Protein AF-A0A970DJJ6-F1 (afdb_monomer)

Mean predicted aligned error: 8.6 Å

Solvent-accessible surface area (backbone atoms only — not comparable to full-atom values): 6216 Å² total; per-residue (Å²): 131,84,87,40,33,75,49,74,44,68,36,79,90,76,76,37,79,66,26,71,38,81,35,88,53,70,56,72,82,46,77,48,68,36,94,90,65,44,40,40,38,39,33,30,96,67,28,27,37,41,35,34,37,37,90,88,71,60,46,51,76,73,44,80,46,81,39,87,53,70,59,82,42,75,48,66,47,90,88,67,65,27,38,40,37,34,38,96,54,37,38,37,40,36,40,65,92,80,50,75,46,80,47,75,109

Nearest PDB structures (foldseek):
  7mu2-assembly1_A  TM=6.324E-01  e=2.212E-02  Homo sapiens
  7mu2-assembly2_C  TM=6.213E-01  e=3.402E-02  Homo sapiens
  7v2y-assembly1_C  TM=6.050E-01  e=2.009E-01  Saccharomyces cerevisiae S288C
  6bm0-assembly1_A  TM=4.477E-01  e=2.031E+00  Homo sapiens
  6ptj-assembly1_F  TM=5.709E-01  e=5.071E+00  Saccharomyces cerevisiae S288C

Structure (mmCIF, N/CA/C/O backbone):
data_AF-A0A970DJJ6-F1
#
_entry.id   AF-A0A970DJJ6-F1
#
loop_
_atom_site.group_PDB
_atom_site.id
_atom_site.type_symbol
_atom_site.label_atom_id
_atom_site.label_alt_id
_atom_site.label_comp_id
_atom_site.label_asym_id
_atom_site.label_entity_id
_atom_site.label_seq_id
_atom_site.pdbx_PDB_ins_code
_atom_site.Cartn_x
_atom_site.Cartn_y
_atom_site.Cartn_z
_atom_site.occupancy
_atom_site.B_iso_or_equiv
_atom_site.auth_seq_id
_atom_site.auth_comp_id
_atom_site.auth_asym_id
_atom_site.auth_atom_id
_atom_site.pdbx_PDB_model_num
ATOM 1 N N . MET A 1 1 ? 14.378 13.723 7.315 1.00 48.81 1 MET A N 1
ATOM 2 C CA . MET A 1 1 ? 13.513 12.608 7.746 1.00 48.81 1 MET A CA 1
ATOM 3 C C . MET A 1 1 ? 14.420 11.420 7.947 1.00 48.81 1 MET A C 1
ATOM 5 O O . MET A 1 1 ? 15.207 11.136 7.055 1.00 48.81 1 MET A O 1
ATOM 9 N N . GLU A 1 2 ? 14.409 10.844 9.142 1.00 50.78 2 GLU A N 1
ATOM 10 C CA . GLU A 1 2 ? 15.210 9.662 9.459 1.00 50.78 2 GLU A CA 1
ATOM 11 C C . GLU A 1 2 ? 14.624 8.468 8.693 1.00 50.78 2 GLU A C 1
ATOM 13 O O . GLU A 1 2 ? 13.406 8.310 8.628 1.00 50.78 2 GLU A O 1
ATOM 18 N N . GLU A 1 3 ? 15.479 7.711 8.014 1.00 55.53 3 GLU A N 1
ATOM 19 C CA . GLU A 1 3 ? 15.101 6.582 7.164 1.00 55.53 3 GLU A CA 1
ATOM 20 C C . GLU A 1 3 ? 14.821 5.372 8.060 1.00 55.53 3 GLU A C 1
ATOM 22 O O . GLU A 1 3 ? 15.715 4.943 8.788 1.00 55.53 3 GLU A O 1
ATOM 27 N N . VAL A 1 4 ? 13.583 4.859 8.062 1.00 68.25 4 VAL A N 1
ATOM 28 C CA . VAL A 1 4 ? 13.149 3.900 9.096 1.00 68.25 4 VAL A CA 1
ATOM 29 C C . VAL A 1 4 ? 12.865 2.489 8.568 1.00 68.25 4 VAL A C 1
ATOM 31 O O . VAL A 1 4 ? 12.910 1.543 9.349 1.00 68.25 4 VAL A O 1
ATOM 34 N N . GLY A 1 5 ? 12.661 2.305 7.258 1.00 69.75 5 GLY A N 1
ATOM 35 C CA . GLY A 1 5 ? 12.436 0.980 6.672 1.00 69.75 5 GLY A CA 1
ATOM 36 C C . GLY A 1 5 ? 12.768 0.883 5.184 1.00 69.75 5 GLY A C 1
ATOM 37 O O . GLY A 1 5 ? 12.937 1.890 4.492 1.00 69.75 5 GLY A O 1
ATOM 38 N N . LYS A 1 6 ? 12.872 -0.359 4.694 1.00 75.31 6 LYS A N 1
ATOM 39 C CA . LYS A 1 6 ? 13.142 -0.674 3.288 1.00 75.31 6 LYS A CA 1
ATOM 40 C C . LYS A 1 6 ? 12.225 -1.791 2.798 1.00 75.31 6 LYS A C 1
ATOM 42 O O . LYS A 1 6 ? 12.190 -2.860 3.402 1.00 75.31 6 LYS A O 1
ATOM 47 N N . PHE A 1 7 ? 11.549 -1.573 1.675 1.00 74.81 7 PHE A N 1
ATOM 48 C CA . PHE A 1 7 ? 10.829 -2.614 0.940 1.00 74.81 7 PHE A CA 1
ATOM 49 C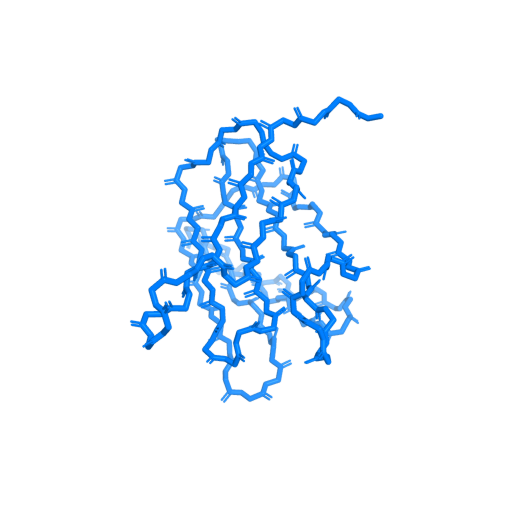 C . PHE A 1 7 ? 11.616 -2.985 -0.318 1.00 74.81 7 PHE A C 1
ATOM 51 O O . PHE A 1 7 ? 12.110 -2.107 -1.023 1.00 74.81 7 PHE A O 1
ATOM 58 N N . VAL A 1 8 ? 11.781 -4.278 -0.595 1.00 77.75 8 VAL A N 1
ATOM 59 C CA . VAL A 1 8 ? 12.609 -4.750 -1.712 1.00 77.75 8 VAL A CA 1
ATOM 60 C C . VAL A 1 8 ? 11.772 -5.617 -2.638 1.00 77.75 8 VAL A C 1
ATOM 62 O O . VAL A 1 8 ? 11.254 -6.647 -2.219 1.00 77.75 8 VAL A O 1
ATOM 65 N N . VAL A 1 9 ? 11.679 -5.210 -3.902 1.00 75.38 9 VAL A N 1
ATOM 66 C CA . VAL A 1 9 ? 11.082 -6.007 -4.976 1.00 75.38 9 VAL A CA 1
ATOM 67 C C . VAL A 1 9 ? 12.194 -6.761 -5.684 1.00 75.38 9 VAL A C 1
ATOM 69 O O . VAL A 1 9 ? 13.159 -6.158 -6.163 1.00 75.38 9 VAL A O 1
ATOM 72 N N . TRP A 1 10 ? 12.042 -8.076 -5.765 1.00 76.44 10 TRP A N 1
ATOM 73 C CA . TRP A 1 10 ? 12.944 -8.958 -6.491 1.00 76.44 10 TRP A CA 1
ATOM 74 C C . TRP A 1 10 ? 12.339 -9.300 -7.846 1.00 76.44 10 TRP A C 1
ATOM 76 O O . TRP A 1 10 ? 11.157 -9.623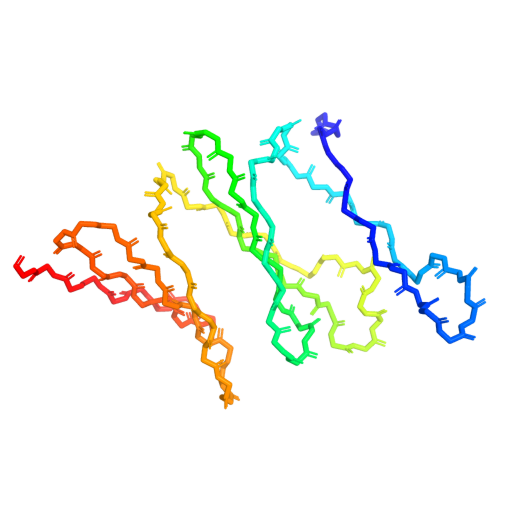 -7.946 1.00 76.44 10 TRP A O 1
ATOM 86 N N . ASP A 1 11 ? 13.157 -9.200 -8.882 1.00 76.69 11 ASP A N 1
ATOM 87 C CA . ASP A 1 11 ? 12.879 -9.809 -10.169 1.00 76.69 11 ASP A CA 1
ATOM 88 C C . ASP A 1 11 ? 13.329 -11.270 -10.096 1.00 76.69 11 ASP A C 1
ATOM 90 O O . ASP A 1 11 ? 14.519 -11.560 -9.960 1.00 76.69 11 ASP A O 1
ATOM 94 N N . LEU A 1 12 ? 12.350 -12.173 -10.129 1.00 80.50 12 LEU A N 1
ATOM 95 C CA . LEU A 1 12 ? 12.581 -13.610 -10.025 1.00 80.50 12 LEU A CA 1
ATOM 96 C C . LEU A 1 12 ? 13.158 -14.199 -11.317 1.00 80.50 12 LEU A C 1
ATOM 98 O O . LEU A 1 12 ? 13.826 -15.226 -11.252 1.00 80.50 12 LEU A O 1
ATOM 102 N N . ASP A 1 13 ? 12.936 -13.555 -12.466 1.00 83.31 13 ASP A N 1
ATOM 103 C CA . ASP A 1 13 ? 13.435 -14.034 -13.756 1.00 83.31 13 ASP A CA 1
ATOM 104 C C . ASP A 1 13 ? 14.923 -13.715 -13.922 1.00 83.31 13 ASP A C 1
ATOM 106 O O . ASP A 1 13 ? 15.683 -14.501 -14.489 1.00 83.31 13 ASP A O 1
ATOM 110 N N . SER A 1 14 ? 15.354 -12.555 -13.417 1.00 83.69 14 SER A N 1
ATOM 111 C CA . SER A 1 14 ? 16.751 -12.112 -13.501 1.00 83.69 14 SER A CA 1
ATOM 112 C C . SER A 1 14 ? 17.574 -12.347 -12.230 1.00 83.69 14 SER A C 1
ATOM 114 O O . SER A 1 14 ? 18.769 -12.042 -12.235 1.00 83.69 14 SER A O 1
ATOM 116 N N . ASP A 1 15 ? 16.958 -12.891 -11.173 1.00 82.62 15 ASP A N 1
ATOM 117 C CA . ASP A 1 15 ? 17.534 -13.092 -9.832 1.00 82.62 15 ASP A CA 1
ATOM 118 C C . ASP A 1 15 ? 18.235 -11.834 -9.295 1.00 82.62 15 ASP A C 1
ATOM 120 O O . ASP A 1 15 ? 19.354 -11.843 -8.773 1.00 82.62 15 ASP A O 1
ATOM 124 N N . ARG A 1 16 ? 17.593 -10.684 -9.505 1.00 78.50 16 ARG A N 1
ATOM 125 C CA . ARG A 1 16 ? 18.127 -9.380 -9.114 1.00 78.50 16 ARG A CA 1
ATOM 126 C C . ARG A 1 16 ? 17.096 -8.603 -8.336 1.00 78.50 16 ARG A C 1
ATOM 128 O O . ARG A 1 16 ? 15.896 -8.665 -8.586 1.00 78.50 16 ARG A O 1
ATOM 135 N N . ILE A 1 17 ? 17.589 -7.778 -7.420 1.00 76.25 17 ILE A N 1
ATOM 136 C CA . ILE A 1 17 ? 16.765 -6.731 -6.831 1.00 76.25 17 ILE A CA 1
ATOM 137 C C . ILE A 1 17 ? 16.355 -5.790 -7.960 1.00 76.25 17 ILE A C 1
ATOM 139 O O . ILE A 1 17 ? 17.201 -5.139 -8.573 1.00 76.25 17 ILE A O 1
ATOM 143 N N . ARG A 1 18 ? 15.051 -5.725 -8.213 1.00 69.50 18 ARG A N 1
ATOM 144 C CA . ARG A 1 18 ? 14.472 -4.800 -9.179 1.00 69.50 18 ARG A CA 1
ATOM 145 C C . ARG A 1 18 ? 14.410 -3.406 -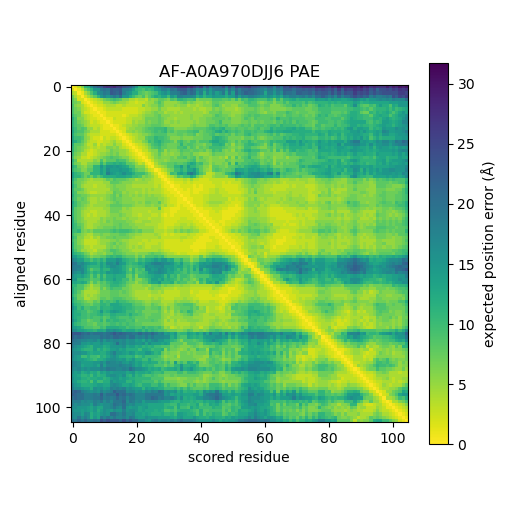8.580 1.00 69.50 18 ARG A C 1
ATOM 147 O O . ARG A 1 18 ? 14.772 -2.438 -9.236 1.00 69.50 18 ARG A O 1
ATOM 154 N N . VAL A 1 19 ? 13.938 -3.319 -7.333 1.00 70.50 19 VAL A N 1
ATOM 155 C CA . VAL A 1 19 ? 13.656 -2.048 -6.659 1.00 70.50 19 VAL A CA 1
ATOM 156 C C . VAL A 1 19 ? 13.900 -2.158 -5.161 1.00 70.50 19 VAL A C 1
ATOM 158 O O . VAL A 1 19 ? 13.525 -3.137 -4.520 1.00 70.50 19 VAL A O 1
ATOM 161 N N . ALA A 1 20 ? 14.499 -1.115 -4.600 1.00 67.94 20 ALA A N 1
ATOM 162 C CA . ALA A 1 20 ? 14.748 -0.940 -3.181 1.00 67.94 20 ALA A CA 1
ATOM 163 C C . ALA A 1 20 ? 14.113 0.379 -2.725 1.00 67.94 20 ALA A C 1
ATOM 165 O O . ALA A 1 20 ? 14.690 1.445 -2.905 1.00 67.94 20 ALA A O 1
ATOM 166 N N . ILE A 1 21 ? 12.936 0.292 -2.120 1.00 72.19 21 ILE A N 1
ATOM 167 C CA . ILE A 1 21 ? 12.128 1.442 -1.734 1.00 72.19 21 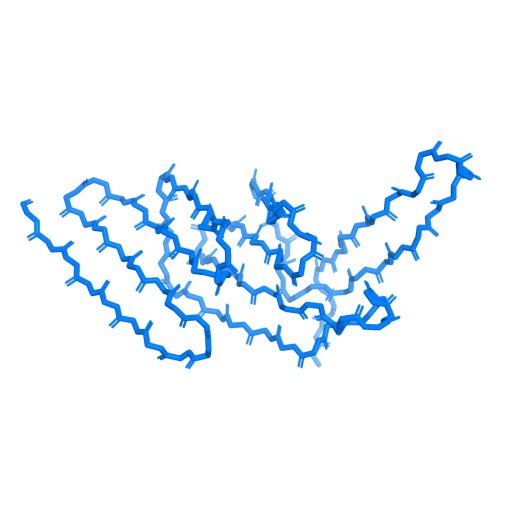ILE A CA 1
ATOM 168 C C . ILE A 1 21 ? 12.427 1.820 -0.296 1.00 72.19 21 ILE A C 1
ATOM 170 O O . ILE A 1 21 ? 12.359 0.973 0.596 1.00 72.19 21 ILE A O 1
ATOM 174 N N . LYS A 1 22 ? 12.685 3.102 -0.061 1.00 74.56 22 LYS A N 1
ATOM 175 C CA . LYS A 1 22 ? 12.774 3.664 1.286 1.00 74.56 22 LYS A CA 1
ATOM 176 C C . LYS A 1 22 ? 11.374 3.979 1.791 1.00 74.56 22 LYS A C 1
ATOM 178 O O . LYS A 1 22 ? 10.628 4.685 1.120 1.00 74.56 22 LYS A O 1
ATOM 183 N N . THR A 1 23 ? 11.022 3.472 2.965 1.00 71.75 23 THR A N 1
ATOM 184 C CA . THR A 1 23 ? 9.705 3.688 3.569 1.00 71.75 23 THR A CA 1
ATOM 185 C C . THR A 1 23 ? 9.828 4.448 4.879 1.00 71.75 23 THR A C 1
ATOM 187 O O . THR A 1 23 ? 10.782 4.280 5.641 1.00 71.75 23 THR A O 1
ATOM 190 N N . SER A 1 24 ? 8.809 5.249 5.173 1.00 72.19 24 SER A N 1
ATOM 191 C CA . SER A 1 24 ? 8.695 6.006 6.423 1.00 72.19 24 SER A CA 1
ATOM 192 C C . SER A 1 24 ? 8.310 5.137 7.636 1.00 72.19 24 SER A C 1
ATOM 194 O O . SER A 1 24 ? 8.287 5.634 8.762 1.00 72.19 24 SER A O 1
ATOM 196 N N . ALA A 1 25 ? 7.985 3.854 7.439 1.00 70.75 25 ALA A N 1
ATOM 197 C CA . ALA A 1 25 ? 7.621 2.930 8.513 1.00 70.75 25 ALA A CA 1
ATOM 198 C C . ALA A 1 25 ? 8.838 2.187 9.100 1.00 70.75 25 ALA A C 1
ATOM 200 O O . ALA A 1 25 ? 9.597 1.570 8.358 1.00 70.75 25 ALA A O 1
ATOM 201 N N . SER A 1 26 ? 8.974 2.198 10.434 1.00 69.31 26 SER A N 1
ATOM 202 C CA . SER A 1 26 ? 10.033 1.513 11.207 1.00 69.31 26 SER A CA 1
ATOM 203 C C . SER A 1 26 ? 9.859 0.008 11.338 1.00 69.31 26 SER A C 1
ATOM 205 O O . SER A 1 26 ? 10.832 -0.729 11.468 1.00 69.31 26 SER A O 1
ATOM 207 N N . SER A 1 27 ? 8.612 -0.440 11.451 1.00 69.44 27 SER A N 1
ATOM 208 C CA . SER A 1 27 ? 8.276 -1.814 11.798 1.00 69.44 27 SER A CA 1
ATOM 209 C C . SER A 1 27 ? 6.991 -2.205 11.092 1.00 69.44 27 SER A C 1
ATOM 211 O O . SER A 1 27 ? 5.938 -1.588 11.262 1.00 69.44 27 SER A O 1
ATOM 213 N N . THR A 1 28 ? 7.095 -3.224 10.250 1.00 67.00 28 THR A N 1
ATOM 214 C CA . THR A 1 28 ? 5.999 -3.651 9.387 1.00 67.00 28 THR A CA 1
ATOM 215 C C . THR A 1 28 ? 5.522 -5.001 9.869 1.00 67.00 28 THR A C 1
ATOM 217 O O . THR A 1 28 ? 6.309 -5.946 9.904 1.00 67.00 28 THR A O 1
ATOM 220 N N . SER A 1 29 ? 4.254 -5.102 10.240 1.00 71.62 29 SER A N 1
ATOM 221 C CA . SER A 1 29 ? 3.651 -6.397 10.536 1.00 71.62 29 SER A CA 1
ATOM 222 C C . SER A 1 29 ? 3.203 -7.094 9.256 1.00 71.62 29 SER A C 1
ATOM 224 O O . SER A 1 29 ? 3.255 -8.317 9.187 1.00 71.62 29 SER A O 1
ATOM 226 N N . GLU A 1 30 ? 2.788 -6.333 8.238 1.00 81.75 30 GLU A N 1
ATOM 227 C CA . GLU A 1 30 ? 2.235 -6.882 6.999 1.00 81.75 30 GLU A CA 1
ATOM 228 C C . GLU A 1 30 ? 2.482 -5.939 5.810 1.00 81.75 30 GLU A C 1
ATOM 230 O O . GLU A 1 30 ? 2.450 -4.713 5.957 1.00 81.75 30 GLU A O 1
ATOM 235 N N . ASN A 1 31 ? 2.696 -6.512 4.622 1.00 80.50 31 ASN A N 1
ATOM 236 C CA . ASN A 1 31 ? 2.840 -5.781 3.364 1.00 80.50 31 ASN A CA 1
ATOM 237 C C . ASN A 1 31 ? 1.975 -6.448 2.288 1.00 80.50 31 ASN A C 1
ATOM 239 O O . ASN A 1 31 ? 1.953 -7.674 2.193 1.00 80.50 31 ASN A O 1
ATOM 243 N N . TYR A 1 32 ? 1.301 -5.645 1.470 1.00 81.06 32 TYR A N 1
ATOM 244 C CA . TYR A 1 32 ? 0.424 -6.110 0.400 1.00 81.06 32 TYR A CA 1
ATOM 245 C C . TYR A 1 32 ? 0.691 -5.298 -0.863 1.00 81.06 32 TYR A C 1
ATOM 247 O O . TYR A 1 32 ? 0.729 -4.071 -0.808 1.00 81.06 32 TYR A O 1
ATOM 255 N N . ILE A 1 33 ? 0.859 -5.971 -1.999 1.00 79.31 33 ILE A N 1
ATOM 256 C CA . ILE A 1 33 ? 1.015 -5.324 -3.302 1.00 79.31 33 ILE A CA 1
ATOM 257 C C . ILE A 1 33 ? -0.252 -5.544 -4.130 1.00 79.31 33 ILE A C 1
ATOM 259 O O . ILE A 1 33 ? -0.826 -6.633 -4.132 1.00 79.31 33 ILE A O 1
ATOM 263 N N . SER A 1 34 ? -0.702 -4.490 -4.797 1.00 78.56 34 SER A N 1
ATOM 264 C CA . SER A 1 34 ? -1.748 -4.560 -5.824 1.00 78.56 34 SER A CA 1
ATOM 265 C C . SER A 1 34 ? -1.305 -5.448 -6.993 1.00 78.56 34 SER A C 1
ATOM 267 O O . SER A 1 34 ? -0.112 -5.579 -7.268 1.00 78.56 34 SER A O 1
ATOM 269 N N . ALA A 1 35 ? -2.253 -6.080 -7.690 1.00 76.56 35 ALA A N 1
ATOM 270 C CA . ALA A 1 35 ? -1.902 -7.046 -8.736 1.00 76.56 35 ALA A CA 1
ATOM 271 C C . ALA A 1 35 ? -1.326 -6.401 -10.009 1.00 76.56 35 ALA A C 1
ATOM 273 O O . ALA A 1 35 ? -0.599 -7.065 -10.742 1.00 76.56 35 ALA A O 1
ATOM 274 N N . ASP A 1 36 ? -1.603 -5.119 -10.264 1.00 75.25 36 ASP A N 1
ATOM 275 C CA . ASP A 1 36 ? -0.932 -4.345 -11.321 1.00 75.25 36 ASP A CA 1
ATOM 276 C C . ASP A 1 36 ? 0.507 -3.934 -10.935 1.00 75.25 36 ASP A C 1
ATOM 278 O O . ASP A 1 36 ? 1.333 -3.612 -11.802 1.00 75.25 36 ASP A O 1
ATOM 282 N N . GLY A 1 37 ? 0.833 -4.012 -9.641 1.00 76.25 37 GLY A N 1
ATOM 283 C CA . GLY A 1 37 ? 2.113 -3.637 -9.059 1.00 76.25 37 GLY A CA 1
ATOM 284 C C . GLY A 1 37 ? 2.312 -2.129 -8.900 1.00 76.25 37 GLY A C 1
ATOM 285 O O . GLY A 1 37 ? 3.463 -1.712 -8.790 1.00 76.25 37 GLY A O 1
ATOM 286 N N . ILE A 1 38 ? 1.244 -1.319 -8.924 1.00 78.12 38 ILE A N 1
ATOM 287 C CA . ILE A 1 38 ? 1.304 0.156 -8.841 1.00 78.12 38 ILE A CA 1
ATOM 288 C C . ILE A 1 38 ? 1.183 0.656 -7.398 1.00 78.12 38 ILE A C 1
ATOM 290 O O . ILE A 1 38 ? 1.777 1.668 -7.033 1.00 78.12 38 ILE A O 1
ATOM 294 N N . TYR A 1 39 ? 0.488 -0.085 -6.543 1.00 79.62 39 TYR A N 1
ATOM 295 C CA . TYR A 1 39 ? 0.295 0.259 -5.137 1.00 79.62 39 TYR A CA 1
ATOM 296 C C . TYR A 1 39 ? 0.919 -0.764 -4.191 1.00 79.62 39 TYR A C 1
ATOM 298 O O . TYR A 1 39 ? 0.694 -1.971 -4.328 1.00 79.62 39 TYR A O 1
ATOM 306 N N . LEU A 1 40 ? 1.639 -0.261 -3.187 1.00 80.75 40 LEU A N 1
ATOM 307 C CA . LEU A 1 40 ? 2.111 -1.006 -2.023 1.00 80.75 40 LEU A CA 1
ATOM 308 C C . LEU A 1 40 ? 1.392 -0.489 -0.778 1.00 80.75 40 LEU A C 1
ATOM 310 O O . LEU A 1 40 ? 1.451 0.692 -0.447 1.00 80.75 40 LEU A O 1
ATOM 314 N N . TYR A 1 41 ? 0.749 -1.389 -0.051 1.00 82.25 41 TYR A N 1
ATOM 315 C CA . TYR A 1 41 ? 0.217 -1.119 1.271 1.00 82.25 41 TYR A CA 1
ATOM 316 C C . TYR A 1 41 ? 1.106 -1.743 2.335 1.00 82.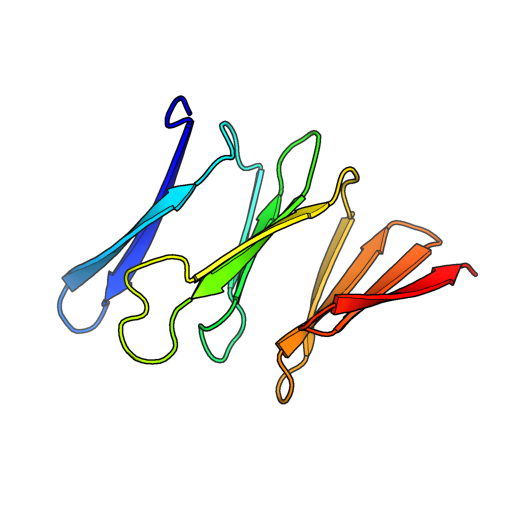25 41 TYR A C 1
ATOM 318 O O . TYR A 1 41 ? 1.495 -2.908 2.250 1.00 82.25 41 TYR A O 1
ATOM 326 N N . GLN A 1 42 ? 1.370 -0.969 3.375 1.00 82.50 42 GLN A N 1
ATOM 327 C CA . GLN A 1 42 ? 2.198 -1.369 4.492 1.00 82.50 42 GLN A CA 1
ATOM 328 C C . GLN A 1 42 ? 1.479 -1.075 5.799 1.00 82.50 42 GLN A C 1
ATOM 330 O O . GLN A 1 42 ? 1.027 0.044 6.052 1.00 82.50 42 GLN A O 1
ATOM 335 N N . LYS A 1 43 ? 1.391 -2.088 6.657 1.00 82.81 43 LYS A N 1
ATOM 336 C CA . LYS A 1 43 ? 0.773 -1.978 7.973 1.00 82.81 43 LYS A CA 1
ATOM 337 C C . LYS A 1 43 ? 1.830 -2.023 9.064 1.00 82.81 43 LYS A C 1
ATOM 339 O O . LYS A 1 43 ? 2.710 -2.882 9.078 1.00 82.81 43 LYS A O 1
ATOM 344 N N . THR A 1 44 ? 1.699 -1.089 9.993 1.00 81.62 44 THR A N 1
ATOM 345 C CA . THR A 1 44 ? 2.448 -1.032 11.249 1.00 81.62 44 THR A CA 1
ATOM 346 C C . THR A 1 44 ? 1.480 -1.246 12.412 1.00 81.62 44 THR A C 1
ATOM 348 O O . THR A 1 44 ? 0.263 -1.280 12.225 1.00 81.62 44 THR A O 1
ATOM 351 N N . GLU A 1 45 ? 1.996 -1.322 13.636 1.00 80.00 45 GLU A N 1
ATOM 352 C CA . GLU A 1 45 ? 1.156 -1.403 14.839 1.00 80.00 45 GLU A CA 1
ATOM 353 C C . GLU A 1 45 ? 0.255 -0.172 15.038 1.00 80.00 45 GLU A C 1
ATOM 355 O O . GLU A 1 45 ? -0.793 -0.269 15.672 1.00 80.00 45 GLU A O 1
ATOM 360 N N . LYS A 1 46 ? 0.657 0.995 14.513 1.00 80.38 46 LYS A N 1
ATOM 361 C CA . LYS A 1 46 ? 0.027 2.292 14.825 1.00 80.38 46 LYS A CA 1
ATOM 362 C C . LYS A 1 46 ? -0.644 2.969 13.636 1.00 80.38 46 LYS A C 1
ATOM 364 O O . LYS A 1 46 ? -1.429 3.891 13.826 1.00 80.38 46 LYS A O 1
ATOM 369 N N . ALA A 1 47 ? -0.290 2.579 12.421 1.00 82.94 47 ALA A N 1
ATOM 370 C CA . ALA A 1 47 ? -0.738 3.233 11.202 1.00 82.94 47 ALA A CA 1
ATOM 371 C C . ALA A 1 47 ? -0.588 2.310 9.998 1.00 82.94 47 ALA A C 1
ATOM 373 O O . ALA A 1 47 ? 0.177 1.340 10.021 1.00 82.94 47 ALA A O 1
ATOM 374 N N . CYS A 1 48 ? -1.266 2.679 8.923 1.00 83.44 48 CYS A N 1
ATOM 375 C CA . CYS A 1 48 ? -1.072 2.078 7.618 1.00 83.44 48 CYS A CA 1
ATOM 376 C C . CYS A 1 48 ? -0.568 3.122 6.629 1.00 83.44 48 CYS A C 1
ATOM 378 O O . CYS A 1 48 ? -0.825 4.316 6.780 1.00 83.44 48 CYS A O 1
ATOM 380 N N . TYR A 1 49 ? 0.151 2.662 5.622 1.00 82.00 49 TYR A N 1
ATOM 381 C CA . TYR A 1 49 ? 0.755 3.487 4.595 1.00 82.00 49 TYR A CA 1
ATOM 382 C C . TYR A 1 49 ? 0.378 2.910 3.240 1.00 82.00 49 TYR A C 1
ATOM 384 O O . TYR A 1 49 ? 0.462 1.701 3.041 1.00 82.00 49 TYR A O 1
ATOM 392 N N . ILE A 1 50 ? -0.062 3.774 2.332 1.00 81.12 50 ILE A N 1
ATOM 393 C CA . ILE A 1 50 ? -0.236 3.445 0.920 1.00 81.12 50 ILE A CA 1
ATOM 394 C C . ILE A 1 50 ? 0.821 4.211 0.147 1.00 81.12 50 ILE A C 1
ATOM 396 O O . ILE A 1 50 ? 0.963 5.426 0.297 1.00 81.12 50 ILE A O 1
ATOM 400 N N . TYR A 1 51 ? 1.536 3.474 -0.678 1.00 80.38 51 TYR A N 1
ATOM 401 C CA . TYR A 1 51 ? 2.603 3.936 -1.531 1.00 80.38 51 TYR A CA 1
ATOM 402 C C . TYR A 1 51 ? 2.189 3.724 -2.982 1.00 80.38 51 TYR A C 1
ATOM 404 O O . TYR A 1 51 ? 1.723 2.640 -3.329 1.00 80.38 51 TYR A O 1
ATOM 412 N N . GLU A 1 52 ? 2.351 4.752 -3.806 1.00 79.31 52 GLU A N 1
ATOM 413 C CA . GLU A 1 52 ? 2.155 4.680 -5.253 1.00 79.31 52 GLU A CA 1
ATOM 414 C C . GLU A 1 52 ? 3.521 4.666 -5.944 1.00 79.31 52 GLU A C 1
ATOM 416 O O . GLU A 1 52 ? 4.406 5.468 -5.630 1.00 79.31 52 GLU A O 1
ATOM 421 N N . PHE A 1 53 ? 3.688 3.730 -6.869 1.00 74.94 53 PHE A N 1
ATOM 422 C CA . PHE A 1 53 ? 4.844 3.630 -7.741 1.00 74.94 53 PHE A CA 1
ATOM 423 C C . PHE A 1 53 ? 4.662 4.517 -8.966 1.00 74.94 53 PHE A C 1
ATOM 425 O O . PHE A 1 53 ? 3.572 4.597 -9.530 1.00 74.94 53 PHE A O 1
ATOM 432 N N . GLU A 1 54 ? 5.744 5.130 -9.444 1.00 69.88 54 GLU A N 1
ATOM 433 C CA . GLU A 1 54 ? 5.728 5.686 -10.797 1.00 69.88 54 GLU A CA 1
ATOM 434 C C . GLU A 1 54 ? 5.556 4.555 -11.822 1.00 69.88 54 GLU A C 1
ATOM 436 O O . GLU A 1 54 ? 6.358 3.617 -11.858 1.00 69.88 54 GLU A O 1
ATOM 44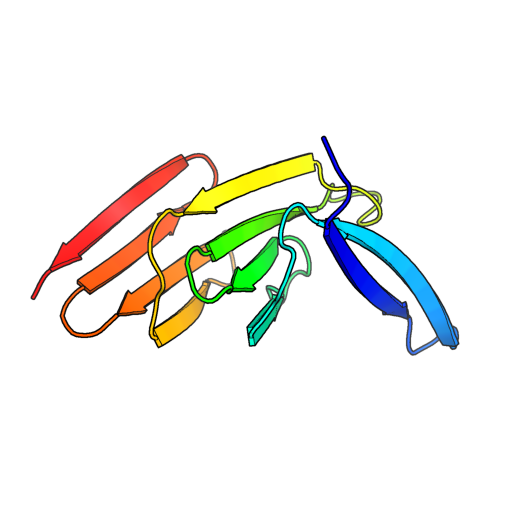1 N N . GLU A 1 55 ? 4.531 4.656 -12.676 1.00 63.34 55 GLU A N 1
ATOM 442 C CA . GLU A 1 55 ? 4.155 3.618 -13.652 1.00 63.34 55 GLU A CA 1
ATOM 443 C C . GLU A 1 55 ? 5.337 3.137 -14.511 1.00 63.34 55 GLU A C 1
ATOM 445 O O . GLU A 1 55 ? 5.440 1.947 -14.818 1.00 63.34 55 GLU A O 1
ATOM 450 N N . ASN A 1 56 ? 6.252 4.050 -14.859 1.00 56.34 56 ASN A N 1
ATOM 451 C CA . ASN A 1 56 ? 7.316 3.809 -15.835 1.00 56.34 56 ASN A CA 1
ATOM 452 C C . ASN A 1 56 ? 8.624 3.273 -15.251 1.00 56.34 56 ASN A C 1
ATOM 454 O O . ASN A 1 56 ? 9.391 2.635 -15.970 1.00 56.34 56 ASN A O 1
ATOM 458 N N . THR A 1 57 ? 8.909 3.525 -13.977 1.00 60.84 57 THR A N 1
ATOM 459 C CA . THR A 1 57 ? 10.185 3.124 -13.367 1.00 60.84 57 THR A CA 1
ATOM 460 C C . THR A 1 57 ? 9.974 2.070 -12.292 1.00 60.84 57 THR A C 1
ATOM 462 O O . THR A 1 57 ? 10.844 1.221 -12.092 1.00 60.84 57 THR A O 1
ATOM 465 N N . ARG A 1 58 ? 8.813 2.097 -11.614 1.00 65.12 58 ARG A N 1
ATOM 466 C CA . ARG A 1 58 ? 8.478 1.319 -10.410 1.00 65.12 58 ARG A CA 1
ATOM 467 C C . ARG A 1 58 ? 9.569 1.350 -9.333 1.00 65.12 58 ARG A C 1
ATOM 469 O O . ARG A 1 58 ? 9.478 0.593 -8.377 1.00 65.12 58 ARG A O 1
ATOM 476 N N . SER A 1 59 ? 10.589 2.196 -9.487 1.00 58.44 59 SER A N 1
ATOM 477 C CA . SER A 1 59 ? 11.815 2.214 -8.694 1.00 58.44 59 SER A CA 1
ATOM 478 C C . SER A 1 59 ? 11.759 3.226 -7.566 1.00 58.44 59 SER A C 1
ATOM 480 O O . SER A 1 59 ? 12.449 3.055 -6.564 1.00 58.44 59 SER A O 1
ATOM 482 N N . ASP A 1 60 ? 10.908 4.235 -7.729 1.00 64.00 60 ASP A N 1
ATOM 483 C CA . ASP A 1 60 ? 10.721 5.329 -6.795 1.00 64.00 60 ASP A CA 1
ATOM 484 C C . ASP A 1 60 ? 9.244 5.486 -6.429 1.00 64.00 60 ASP A C 1
ATOM 486 O O . ASP A 1 60 ? 8.333 5.142 -7.192 1.00 64.00 60 ASP A O 1
ATOM 490 N N . LEU A 1 61 ? 9.026 5.994 -5.217 1.00 66.19 61 LEU A N 1
ATOM 491 C CA . LEU A 1 61 ? 7.703 6.349 -4.727 1.00 66.19 61 LEU A CA 1
ATOM 492 C C . LEU A 1 61 ? 7.307 7.694 -5.308 1.00 66.19 61 LEU A C 1
ATOM 494 O O . LEU A 1 61 ? 7.950 8.704 -5.020 1.00 66.19 61 LEU A O 1
ATOM 498 N N . SER A 1 62 ? 6.212 7.721 -6.057 1.00 67.38 62 SER A N 1
ATOM 499 C CA . SER A 1 62 ? 5.630 8.980 -6.507 1.00 67.38 62 SER A CA 1
ATOM 500 C C . SER A 1 62 ? 4.891 9.663 -5.356 1.00 67.38 62 SER A C 1
ATOM 502 O O . SER A 1 62 ? 4.919 10.891 -5.237 1.00 67.38 62 SER A O 1
ATOM 504 N N . ARG A 1 63 ? 4.218 8.878 -4.496 1.00 74.56 63 ARG A N 1
ATOM 505 C CA . ARG A 1 63 ? 3.364 9.381 -3.411 1.00 74.56 63 ARG A CA 1
ATOM 506 C C . ARG A 1 63 ? 3.290 8.427 -2.218 1.00 74.56 63 ARG A C 1
ATOM 508 O O . ARG A 1 63 ? 3.231 7.210 -2.369 1.00 74.56 63 ARG A O 1
ATOM 515 N N . GLU A 1 64 ? 3.212 9.011 -1.021 1.00 81.19 64 GLU A N 1
ATOM 516 C CA . GLU A 1 64 ? 2.937 8.327 0.249 1.00 81.19 64 GLU A CA 1
ATOM 517 C C . GLU A 1 64 ? 1.661 8.910 0.879 1.00 81.19 64 GLU A C 1
ATOM 519 O O . GLU A 1 64 ? 1.518 10.129 1.005 1.00 81.19 64 GLU A O 1
ATOM 524 N N . ARG A 1 65 ? 0.748 8.045 1.334 1.00 79.81 65 ARG A N 1
ATOM 525 C CA . ARG A 1 65 ? -0.404 8.417 2.167 1.00 79.81 65 ARG A CA 1
ATOM 526 C C . ARG A 1 65 ? -0.384 7.628 3.469 1.00 79.81 65 ARG A C 1
ATOM 528 O O . ARG A 1 65 ? -0.546 6.410 3.465 1.00 79.81 65 ARG A O 1
ATOM 535 N N . LYS A 1 66 ? -0.276 8.340 4.592 1.00 83.75 66 LYS A N 1
ATOM 536 C CA . LYS A 1 66 ? -0.447 7.771 5.932 1.00 83.75 66 LYS A CA 1
ATOM 537 C C . LYS A 1 66 ? -1.924 7.743 6.322 1.00 83.75 66 LYS A C 1
ATOM 539 O O . LYS A 1 66 ? -2.617 8.754 6.230 1.00 83.75 66 LYS A O 1
ATOM 544 N N . ILE A 1 67 ? -2.374 6.604 6.827 1.00 80.19 67 ILE A N 1
ATOM 545 C CA . ILE A 1 67 ? -3.700 6.392 7.402 1.00 80.19 67 ILE A CA 1
ATOM 546 C C . ILE A 1 67 ? -3.502 6.162 8.906 1.00 80.19 67 ILE A C 1
ATOM 548 O O . ILE A 1 67 ? -2.847 5.189 9.289 1.00 80.19 67 ILE A O 1
ATOM 552 N N . PRO A 1 68 ? -4.008 7.050 9.781 1.00 79.94 68 PRO A N 1
ATOM 553 C CA . PRO A 1 68 ? -3.671 7.054 11.207 1.00 79.94 68 PRO A CA 1
ATOM 554 C C . PRO A 1 68 ? -4.390 5.969 12.030 1.00 79.94 68 PRO A C 1
ATOM 556 O O . PRO A 1 68 ? -4.473 6.084 13.250 1.00 79.94 68 PRO A O 1
ATOM 559 N N . TYR A 1 69 ? -4.897 4.920 11.380 1.00 77.75 69 TYR A N 1
ATOM 560 C CA . TYR A 1 69 ? -5.585 3.795 12.005 1.00 77.75 69 TYR A CA 1
ATOM 561 C C . TYR A 1 69 ? -5.212 2.494 11.295 1.00 77.75 69 TYR A C 1
ATOM 563 O O . TYR A 1 69 ? -4.822 2.509 10.125 1.00 77.75 69 TYR A O 1
ATOM 571 N N . THR A 1 70 ? -5.340 1.375 12.005 1.00 75.81 70 THR A N 1
ATOM 572 C CA . THR A 1 70 ? -5.044 0.041 11.479 1.00 75.81 70 THR A CA 1
ATOM 573 C C . THR A 1 70 ? -6.315 -0.710 11.098 1.00 75.81 70 THR A C 1
ATOM 575 O O . THR A 1 70 ? -7.376 -0.539 11.702 1.00 75.81 70 THR A O 1
ATOM 578 N N . PHE A 1 71 ? -6.196 -1.568 10.086 1.00 77.69 71 PHE A N 1
ATOM 579 C CA . PHE A 1 71 ? -7.284 -2.414 9.601 1.00 77.69 71 PHE A CA 1
ATOM 580 C C . PHE A 1 71 ? -6.923 -3.885 9.773 1.00 77.69 71 PHE A C 1
ATOM 582 O O . PHE A 1 71 ? -5.748 -4.264 9.718 1.00 77.69 71 PHE A O 1
ATOM 589 N N . SER A 1 72 ? -7.927 -4.723 10.022 1.00 79.12 72 SER A N 1
ATOM 590 C CA . SER A 1 72 ? -7.735 -6.170 10.142 1.00 79.12 72 SER A CA 1
ATOM 591 C C . SER A 1 72 ? -7.608 -6.854 8.783 1.00 79.12 72 SER A C 1
ATOM 593 O O . SER A 1 72 ? -7.064 -7.947 8.718 1.00 79.12 72 SER A O 1
ATOM 595 N N . SER A 1 73 ? -8.114 -6.236 7.714 1.00 77.88 73 SER A N 1
ATOM 596 C CA . SER A 1 73 ? -8.075 -6.793 6.364 1.00 77.88 73 SER A CA 1
ATOM 597 C C . SER A 1 73 ? -7.960 -5.695 5.306 1.00 77.88 73 SER A C 1
ATOM 599 O O . SER A 1 73 ? -8.429 -4.570 5.509 1.00 7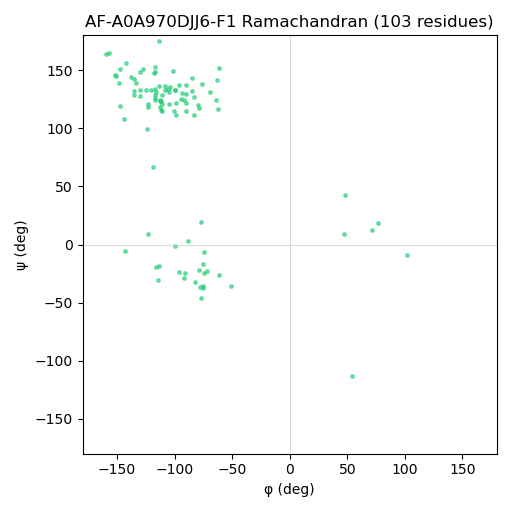7.88 73 SER A O 1
ATOM 601 N N . ILE A 1 74 ? -7.331 -6.047 4.187 1.00 78.19 74 ILE A N 1
ATOM 602 C CA . ILE A 1 74 ? -7.159 -5.217 2.998 1.00 78.19 74 ILE A CA 1
ATOM 603 C C . ILE A 1 74 ? -7.454 -6.040 1.742 1.00 78.19 74 ILE A C 1
ATOM 605 O O . ILE A 1 74 ? -7.071 -7.206 1.655 1.00 78.19 74 ILE A O 1
ATOM 609 N N . ALA A 1 75 ? -8.085 -5.408 0.757 1.00 79.62 75 ALA A N 1
ATOM 610 C CA . ALA A 1 75 ? -8.170 -5.899 -0.611 1.00 79.62 75 ALA A CA 1
ATOM 611 C C . ALA A 1 75 ? -7.949 -4.746 -1.599 1.00 79.62 75 ALA A C 1
ATOM 613 O O . ALA A 1 75 ? -8.386 -3.623 -1.355 1.00 79.62 75 ALA A O 1
ATOM 614 N N . PHE A 1 76 ? -7.283 -5.023 -2.716 1.00 74.31 76 PHE A N 1
ATOM 615 C CA . PHE A 1 76 ? -7.173 -4.087 -3.834 1.00 74.31 76 PHE A CA 1
ATOM 616 C C . PHE A 1 76 ? -8.247 -4.412 -4.875 1.00 74.31 76 PHE A C 1
ATOM 618 O O . PHE A 1 76 ? -8.458 -5.587 -5.180 1.00 74.31 76 PHE A O 1
ATOM 625 N N . ASP A 1 77 ? -8.907 -3.388 -5.413 1.00 74.00 77 ASP A N 1
ATOM 626 C CA . ASP A 1 77 ? -9.718 -3.517 -6.621 1.00 74.00 77 ASP A CA 1
ATOM 627 C C . ASP A 1 77 ? -8.810 -3.582 -7.848 1.00 74.00 77 ASP A C 1
ATOM 629 O O . ASP A 1 77 ? -7.831 -2.841 -7.958 1.00 74.00 77 ASP A O 1
ATOM 633 N N . LEU A 1 78 ? -9.153 -4.463 -8.778 1.00 57.22 78 LEU A N 1
ATOM 634 C CA . LEU A 1 78 ? -8.416 -4.705 -10.013 1.00 57.22 78 LEU A CA 1
ATOM 635 C C . LEU A 1 78 ? -9.346 -4.386 -11.176 1.00 57.22 78 LEU A C 1
ATOM 637 O O . LEU A 1 78 ? -9.814 -5.285 -11.880 1.00 57.22 78 LEU A O 1
ATOM 641 N N . PRO A 1 79 ? -9.704 -3.104 -11.317 1.00 61.97 79 PRO A N 1
ATOM 642 C CA . PRO A 1 79 ? -9.102 -2.385 -12.440 1.00 61.97 79 PRO A CA 1
ATOM 643 C C . PRO A 1 79 ? -8.735 -0.912 -12.185 1.00 61.97 79 PRO A C 1
ATOM 645 O O . PRO A 1 79 ? -8.163 -0.297 -13.080 1.00 61.97 79 PRO A O 1
ATOM 648 N N . ASP A 1 80 ? -9.071 -0.321 -11.035 1.00 64.62 80 ASP A N 1
ATOM 649 C CA . ASP A 1 80 ? -8.977 1.136 -10.833 1.00 64.62 80 ASP A CA 1
ATOM 650 C C . ASP A 1 80 ? -8.107 1.577 -9.644 1.00 64.62 80 ASP A C 1
ATOM 652 O O . ASP A 1 80 ? -8.094 2.757 -9.291 1.00 64.62 80 ASP A O 1
ATOM 656 N N . GLY A 1 81 ? -7.375 0.646 -9.022 1.00 61.69 81 GLY A N 1
ATOM 657 C CA . GLY A 1 81 ? -6.444 0.961 -7.937 1.00 61.69 81 GLY A CA 1
ATOM 658 C C . GLY A 1 81 ? -7.122 1.352 -6.620 1.00 61.69 81 GLY A C 1
ATOM 659 O O . GLY A 1 81 ? -6.457 1.854 -5.709 1.00 61.69 81 GLY A O 1
ATOM 660 N N . ARG A 1 82 ? -8.440 1.138 -6.477 1.00 71.12 82 ARG A N 1
ATOM 661 C CA . ARG A 1 82 ? -9.118 1.314 -5.187 1.00 71.12 82 ARG A CA 1
ATOM 662 C C . ARG A 1 82 ? -8.573 0.337 -4.155 1.00 71.12 82 ARG A C 1
ATOM 664 O O . ARG A 1 82 ? -8.318 -0.832 -4.433 1.00 71.12 82 ARG A O 1
ATOM 671 N N . VAL A 1 83 ? -8.448 0.812 -2.923 1.00 71.88 83 VAL A N 1
ATOM 672 C CA . VAL A 1 83 ? -8.062 0.007 -1.768 1.00 71.88 83 VAL A CA 1
ATOM 673 C C . VAL A 1 83 ? -9.249 -0.095 -0.826 1.00 71.88 83 VAL A C 1
ATOM 675 O O . VAL A 1 83 ? -9.721 0.903 -0.281 1.00 71.88 83 VAL A O 1
ATOM 678 N N . PHE A 1 84 ? -9.722 -1.313 -0.614 1.00 71.69 84 PHE A N 1
ATOM 679 C CA . PHE A 1 84 ? -10.715 -1.642 0.393 1.00 71.69 84 PHE A CA 1
ATOM 680 C C . PHE A 1 84 ? -10.004 -1.996 1.693 1.00 71.69 84 PHE A C 1
ATOM 682 O O . PHE A 1 84 ? -9.203 -2.926 1.749 1.00 71.69 84 PHE A O 1
ATOM 689 N N . LEU A 1 85 ? -10.315 -1.261 2.752 1.00 73.69 85 LEU A N 1
ATOM 690 C CA . LEU A 1 85 ? -9.789 -1.472 4.091 1.00 73.69 85 LEU A CA 1
ATOM 691 C C . LEU A 1 85 ? -10.943 -1.822 5.025 1.00 73.69 85 LEU A C 1
ATOM 693 O O . LEU A 1 85 ? -11.905 -1.066 5.132 1.00 73.69 85 LEU A O 1
ATOM 697 N N . ALA A 1 86 ? -10.862 -2.953 5.721 1.00 71.50 86 ALA A N 1
ATOM 698 C CA . ALA A 1 86 ? -11.927 -3.416 6.608 1.00 71.50 86 ALA A CA 1
ATOM 699 C C . ALA A 1 86 ? -11.410 -3.663 8.030 1.00 71.50 86 ALA A C 1
ATOM 701 O O . ALA A 1 86 ? -10.376 -4.304 8.240 1.00 71.50 86 ALA A O 1
ATOM 702 N N . SER A 1 87 ? -12.145 -3.157 9.024 1.00 70.81 87 SER A N 1
ATOM 703 C CA . SER A 1 87 ? -11.885 -3.379 10.448 1.00 70.81 87 SER A CA 1
ATOM 704 C C . SER A 1 87 ? -13.194 -3.479 11.226 1.00 70.81 87 SER A C 1
ATOM 706 O O . SER A 1 87 ? -13.900 -2.485 11.413 1.00 70.81 87 SER A O 1
ATOM 708 N N . GLY A 1 88 ? -13.537 -4.687 11.679 1.00 76.31 88 GLY A N 1
ATO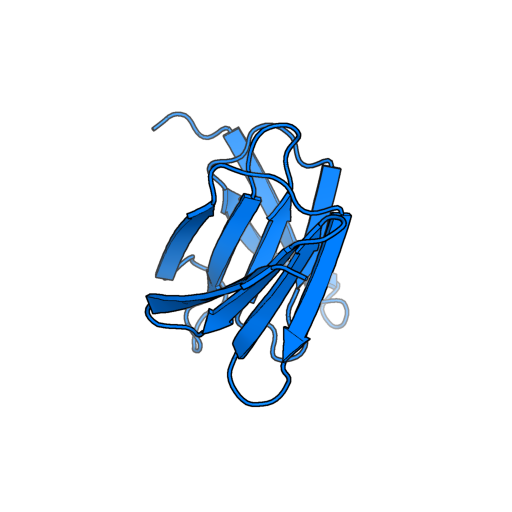M 709 C CA . GLY A 1 88 ? -14.776 -4.945 12.417 1.00 76.31 88 GLY A CA 1
ATOM 710 C C . GLY A 1 88 ? -16.021 -4.457 11.664 1.00 76.31 88 GLY A C 1
ATOM 711 O O . GLY A 1 88 ? -16.349 -4.978 10.605 1.00 76.31 88 GLY A O 1
ATOM 712 N N . LYS A 1 89 ? -16.692 -3.442 12.221 1.00 75.94 89 LYS A N 1
ATOM 713 C CA . LYS A 1 89 ? -17.924 -2.820 11.697 1.00 75.94 89 LYS A CA 1
ATOM 714 C C . LYS A 1 89 ? -17.696 -1.663 10.716 1.00 75.94 89 LYS A C 1
ATOM 716 O O . LYS A 1 89 ? -18.643 -0.993 10.315 1.00 75.94 89 LYS A O 1
ATOM 721 N N . LYS A 1 90 ? -16.437 -1.373 10.376 1.00 77.00 90 LYS A N 1
ATOM 722 C CA . LYS A 1 90 ? -16.070 -0.269 9.485 1.00 77.00 90 LYS A CA 1
ATOM 723 C C . LYS A 1 90 ? -15.398 -0.805 8.233 1.00 77.00 90 LYS A C 1
ATOM 725 O O . LYS A 1 90 ? -14.426 -1.557 8.319 1.00 77.00 90 LYS A O 1
ATOM 730 N N . ILE A 1 91 ? -15.893 -0.376 7.081 1.00 76.75 91 ILE A N 1
ATOM 731 C CA . ILE A 1 91 ? -15.242 -0.552 5.787 1.00 76.75 91 ILE A CA 1
ATOM 732 C C . ILE A 1 91 ? -14.923 0.839 5.256 1.00 76.75 91 ILE A C 1
ATOM 734 O O . ILE A 1 91 ? -15.799 1.692 5.158 1.00 76.75 91 ILE A O 1
ATOM 738 N N . ILE A 1 92 ? -13.663 1.065 4.913 1.00 75.50 92 ILE A N 1
ATOM 739 C CA . ILE A 1 92 ? -13.207 2.274 4.244 1.00 75.50 92 ILE A CA 1
ATOM 740 C C . ILE A 1 92 ? -12.786 1.894 2.834 1.00 75.50 92 ILE A C 1
ATOM 742 O O . ILE A 1 92 ? -11.930 1.036 2.638 1.00 75.50 92 ILE A O 1
ATOM 746 N N . ILE A 1 93 ? -13.389 2.547 1.852 1.00 74.88 93 ILE A N 1
ATOM 747 C CA . ILE A 1 93 ? -12.991 2.450 0.455 1.00 74.88 93 ILE A CA 1
ATOM 748 C C . ILE A 1 93 ? -12.166 3.689 0.152 1.00 74.88 93 ILE A C 1
ATOM 750 O O . ILE A 1 93 ? -12.663 4.815 0.189 1.00 74.88 93 ILE A O 1
ATOM 754 N N . LEU A 1 94 ? -10.893 3.478 -0.139 1.00 72.44 94 LEU A N 1
ATOM 755 C CA . LEU A 1 94 ? -10.002 4.519 -0.607 1.00 72.44 94 LEU A CA 1
ATOM 756 C C . LEU A 1 94 ? -9.916 4.404 -2.119 1.00 72.44 94 LEU A C 1
ATOM 758 O O . LEU A 1 94 ? -9.355 3.449 -2.642 1.00 72.44 94 LEU A O 1
ATOM 762 N N . SER A 1 95 ? -10.463 5.383 -2.824 1.00 65.44 95 SER A N 1
ATOM 763 C CA . SER A 1 95 ? -10.155 5.562 -4.239 1.00 65.44 95 SER A CA 1
ATOM 764 C C . SER A 1 95 ? -8.960 6.481 -4.387 1.00 65.44 95 SER A C 1
ATOM 766 O O . SER A 1 95 ? -8.830 7.488 -3.677 1.00 65.44 95 SER A O 1
ATOM 768 N N . TYR A 1 96 ? -8.069 6.108 -5.296 1.00 56.44 96 TYR A N 1
ATOM 769 C CA . TYR A 1 96 ? -6.954 6.949 -5.670 1.00 56.44 96 TYR A CA 1
ATOM 770 C C . TYR A 1 96 ? -7.271 7.676 -6.988 1.00 56.44 96 TYR A C 1
ATOM 772 O O . TYR A 1 96 ? -7.766 7.033 -7.910 1.00 56.44 96 TYR A O 1
ATOM 780 N N . PRO A 1 97 ? -7.038 9.002 -7.090 1.00 56.28 97 PRO A N 1
ATOM 781 C CA . PRO A 1 97 ? -6.526 9.895 -6.055 1.00 56.28 97 PRO A CA 1
ATOM 782 C C . PRO A 1 97 ? -7.650 10.523 -5.204 1.00 56.28 97 PRO A C 1
ATOM 784 O O . PRO A 1 97 ? -8.405 11.373 -5.661 1.00 56.28 97 PRO A O 1
ATOM 787 N N . GLY A 1 98 ? -7.689 10.192 -3.911 1.00 59.12 98 GLY A N 1
ATOM 788 C CA . GLY A 1 98 ? -8.133 11.129 -2.873 1.00 59.12 98 GLY A CA 1
ATOM 789 C C . GLY A 1 98 ? -9.547 10.996 -2.305 1.00 59.12 98 GLY A C 1
ATOM 790 O O . GLY A 1 98 ? -9.793 11.633 -1.282 1.00 59.12 98 GLY A O 1
ATOM 791 N N . HIS A 1 99 ? -10.451 10.173 -2.848 1.00 65.56 99 HIS A N 1
ATOM 792 C CA . HIS A 1 99 ? -11.767 10.011 -2.208 1.00 65.56 99 HIS A CA 1
ATOM 793 C C . HIS A 1 99 ? -11.770 8.853 -1.216 1.00 65.56 99 HIS A C 1
ATOM 795 O O . HIS A 1 99 ? -11.440 7.716 -1.554 1.00 65.56 99 HIS A O 1
ATOM 801 N N . GLU A 1 100 ? -12.151 9.172 0.0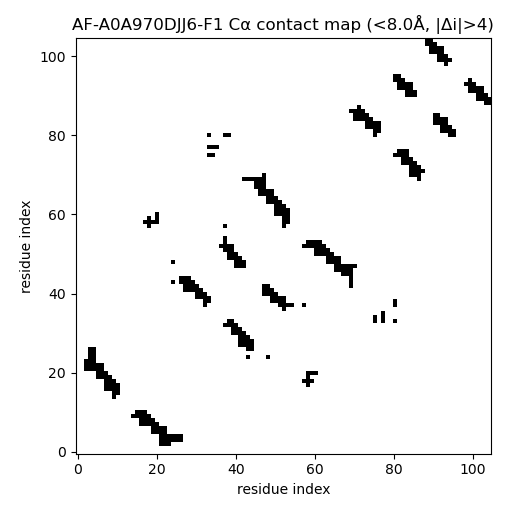15 1.00 71.56 100 GLU A N 1
ATOM 802 C CA . GLU A 1 100 ? -12.379 8.229 1.099 1.00 71.56 100 GLU A CA 1
ATOM 803 C C . GLU A 1 100 ? -13.883 8.080 1.310 1.00 71.56 100 GLU A C 1
ATOM 805 O O . GLU A 1 100 ? -14.581 9.057 1.583 1.00 71.56 100 GLU A O 1
ATOM 810 N N . PHE A 1 101 ? -14.379 6.856 1.177 1.00 71.62 101 PHE A N 1
ATOM 811 C CA . PHE A 1 101 ? -15.753 6.503 1.497 1.00 71.62 101 PHE A CA 1
ATOM 812 C C . PHE A 1 101 ? -15.738 5.618 2.733 1.00 71.62 101 PHE A C 1
ATOM 814 O O . PHE A 1 101 ? -15.215 4.506 2.699 1.00 71.62 101 PHE A O 1
ATOM 821 N N . VAL A 1 102 ? -16.310 6.111 3.825 1.00 72.69 102 VAL A N 1
ATOM 822 C CA . VAL A 1 102 ? -16.446 5.351 5.068 1.00 72.69 102 VAL A CA 1
ATOM 823 C C . VAL A 1 102 ? -17.859 4.787 5.129 1.00 72.69 102 VAL A C 1
ATOM 825 O O . VAL A 1 102 ? -18.835 5.531 5.087 1.00 72.69 102 VAL A O 1
ATOM 828 N N . CYS A 1 103 ? -17.962 3.469 5.228 1.00 70.50 103 CYS A N 1
ATOM 829 C CA . CYS A 1 103 ? -19.198 2.754 5.491 1.00 70.50 103 CYS A CA 1
ATOM 830 C C . CYS A 1 103 ? -19.103 2.110 6.879 1.00 70.50 103 CYS A C 1
ATOM 832 O O . CYS A 1 103 ? -18.175 1.349 7.162 1.00 70.50 103 CYS A O 1
ATOM 834 N N . GLU A 1 104 ? -20.059 2.428 7.746 1.00 72.88 104 GLU A N 1
ATOM 835 C CA . GLU A 1 104 ? -20.226 1.800 9.057 1.00 72.88 104 GLU A CA 1
ATOM 836 C C . GLU A 1 104 ? -21.544 1.017 9.047 1.00 72.88 104 GLU A C 1
ATOM 838 O O . GLU A 1 104 ? -22.542 1.525 8.530 1.00 72.88 104 GLU A O 1
ATOM 843 N N . TYR A 1 105 ? -21.551 -0.206 9.585 1.00 60.16 105 TYR A N 1
ATOM 844 C CA . TYR A 1 105 ? -22.751 -1.048 9.679 1.00 60.16 105 TYR A CA 1
ATOM 845 C C . TYR A 1 105 ? -22.870 -1.774 11.025 1.00 60.16 105 TYR A C 1
ATOM 847 O O . TYR A 1 105 ? -21.838 -2.063 11.675 1.00 60.16 105 TYR A O 1
#

Secondary structure (DSSP, 8-state):
----EEEEEEETTTTEEEEEEEES-S--SEEEE-TTS-EEEEE-SS-EEEEEE-TTT-SSEEEEEEESS--SEEEE-TTT--EEEEETTEEEEEETTTEEEEEE-

pLDDT: mean 73.1, std 7.86, range [48.81, 83.75]

Sequence (105 aa):
MEEVGKFVVWDLDSDRIRVAIKTSASSTSENYISADGIYLYQKTEKACYIYEFEENTRSDLSRERKIPYTFSSIAFDLPDGRVFLASGKKIIILSYPGHEFVCEY

Foldseek 3Di:
DDQADWDWDADPVVRDTLEIETDPDNDFPDWDADPLRQWIWTDDPFWIKIFGADNPRSHYTPDIDIGRDAAPDWDADPPQRWIWGHHDQWIWIDGPPPDIDIDGD

Radius of gyration: 14.07 Å; Cα contacts (8 Å, |Δi|>4): 216; chains: 1; bounding box: 41×27×31 Å